Protein AF-A0AAN6U616-F1 (afdb_monomer)

Nearest PDB structures (foldseek):
  3l7z-assembly1_D  TM=4.130E-01  e=5.808E+00  Saccharolobus solfataricus

Sequence (157 aa):
MMPTTVTMTPTSTNSPAPPTPTTADVEGTAAAASAIIKVPTQGIIDFDCGRISMNRQVVTLGTVTWGFDVQCMMDYVGPGVDLAGMTAYAFGDCLRACAMFNKFARNNTCLGVFFNANLTTSLPMHNANCFLKSYLPQMSPERDLAAAASLGSSPQF

Solvent-accessible surface area (backbone atoms only — not comparable to full-atom values): 9688 Å² total; per-residue (Å²): 134,84,86,83,85,84,85,88,82,89,84,84,92,80,83,86,81,84,86,81,86,82,81,81,83,77,85,71,86,70,81,78,70,88,73,87,81,83,80,80,79,53,53,66,50,92,74,66,51,77,69,54,43,74,43,70,46,73,45,72,68,85,94,46,51,34,30,28,45,46,41,64,33,27,33,65,59,62,92,80,22,62,74,48,68,37,81,55,89,44,69,68,55,40,56,42,49,30,52,47,51,19,62,74,68,60,41,82,52,45,39,23,36,32,35,45,33,35,31,59,60,29,34,81,75,65,73,17,30,19,32,30,16,52,54,82,62,60,74,42,82,44,91,59,65,29,30,19,30,38,58,74,44,67,69,88,118

pLDDT: mean 85.31, std 19.01, range [38.34, 98.5]

Mean predicted aligned error: 11.91 Å

Structure (mmCIF, N/CA/C/O backbone):
data_AF-A0AAN6U616-F1
#
_entry.id   AF-A0AAN6U616-F1
#
loop_
_atom_site.group_PDB
_atom_site.id
_atom_site.type_symbol
_atom_site.label_atom_id
_atom_site.label_alt_id
_atom_site.label_comp_id
_atom_site.label_asym_id
_atom_site.label_entity_id
_atom_site.label_seq_id
_atom_site.pdbx_PDB_ins_code
_atom_site.Cartn_x
_atom_site.Cartn_y
_atom_site.Cartn_z
_atom_site.occupancy
_atom_site.B_iso_or_equiv
_atom_site.auth_seq_id
_atom_site.auth_comp_id
_atom_site.auth_asym_id
_atom_site.auth_atom_id
_atom_site.pdbx_PDB_model_num
ATOM 1 N N . MET A 1 1 ? -11.469 -67.803 67.632 1.00 45.00 1 MET A N 1
ATOM 2 C CA . MET A 1 1 ? -11.382 -66.350 67.368 1.00 45.00 1 MET A CA 1
ATOM 3 C C . MET A 1 1 ? -12.731 -65.893 66.834 1.00 45.00 1 MET A C 1
ATOM 5 O O . MET A 1 1 ? -13.333 -66.630 66.066 1.00 45.00 1 MET A O 1
ATOM 9 N N . MET A 1 2 ? -13.237 -64.781 67.365 1.00 50.06 2 MET A N 1
ATOM 10 C CA . MET A 1 2 ? -14.602 -64.260 67.192 1.00 50.06 2 MET A CA 1
ATOM 11 C C . MET A 1 2 ? -14.902 -63.802 65.749 1.00 50.06 2 MET A C 1
ATOM 13 O O . MET A 1 2 ? -13.971 -63.399 65.052 1.00 50.06 2 MET A O 1
ATOM 17 N N . PRO A 1 3 ? -16.176 -63.825 65.309 1.00 49.94 3 PRO A N 1
ATOM 18 C CA . PRO A 1 3 ? -16.584 -63.333 63.996 1.00 49.94 3 PRO A CA 1
ATOM 19 C C . PRO A 1 3 ? -16.658 -61.799 63.983 1.00 49.94 3 PRO A C 1
ATOM 21 O O . PRO A 1 3 ? -17.214 -61.191 64.897 1.00 49.94 3 PRO A O 1
ATOM 24 N N . THR A 1 4 ? -16.114 -61.167 62.942 1.00 58.31 4 THR A N 1
ATOM 25 C CA . THR A 1 4 ? -16.249 -59.721 62.714 1.00 58.31 4 THR A CA 1
ATOM 26 C C . THR A 1 4 ? -17.383 -59.467 61.726 1.00 58.31 4 THR A C 1
ATOM 28 O O . THR A 1 4 ? -17.319 -59.865 60.565 1.00 58.31 4 THR A O 1
ATOM 31 N N . THR A 1 5 ? -18.434 -58.817 62.212 1.00 48.22 5 THR A N 1
ATOM 32 C CA . THR A 1 5 ? -19.595 -58.354 61.446 1.00 48.22 5 THR A CA 1
ATOM 33 C C . THR A 1 5 ? -19.224 -57.100 60.651 1.00 48.22 5 THR A C 1
ATOM 35 O O . THR A 1 5 ? -18.674 -56.161 61.224 1.00 48.22 5 THR A O 1
ATOM 38 N N . VAL A 1 6 ? -19.542 -57.057 59.353 1.00 58.97 6 VAL A N 1
ATOM 39 C CA . VAL A 1 6 ? -19.401 -55.853 58.515 1.00 58.97 6 VAL A CA 1
ATOM 40 C C . VAL A 1 6 ? -20.792 -55.320 58.174 1.00 58.97 6 VAL A C 1
ATOM 42 O O . VAL A 1 6 ? -21.629 -56.033 57.625 1.00 58.97 6 VAL A O 1
ATOM 45 N N . THR A 1 7 ? -21.030 -54.065 58.542 1.00 47.28 7 THR A N 1
ATOM 46 C CA . THR A 1 7 ? -22.283 -53.317 58.380 1.00 47.28 7 THR A CA 1
ATOM 47 C C . THR A 1 7 ? -22.378 -52.712 56.973 1.00 47.28 7 THR A C 1
ATOM 49 O O . THR A 1 7 ? -21.413 -52.119 56.497 1.00 47.28 7 THR A O 1
ATOM 52 N N . MET A 1 8 ? -23.537 -52.835 56.313 1.00 43.03 8 MET A N 1
ATOM 53 C CA . MET A 1 8 ? -23.855 -52.163 55.041 1.00 43.03 8 MET A CA 1
ATOM 54 C C . MET A 1 8 ? -24.403 -50.743 55.262 1.00 43.03 8 MET A C 1
ATOM 56 O O . MET A 1 8 ? -25.187 -50.525 56.185 1.00 43.03 8 MET A O 1
ATOM 60 N N . THR A 1 9 ? -24.106 -49.823 54.339 1.00 42.84 9 THR A N 1
ATOM 61 C CA . THR A 1 9 ? -24.842 -48.557 54.146 1.00 42.84 9 THR A CA 1
ATOM 62 C C . THR A 1 9 ? -25.083 -48.313 52.644 1.00 42.84 9 THR A C 1
ATOM 64 O O . THR A 1 9 ? -24.189 -48.606 51.849 1.00 42.84 9 THR A O 1
ATOM 67 N N . PRO A 1 10 ? -26.271 -47.824 52.225 1.00 46.50 10 PRO A N 1
ATOM 68 C CA . PRO A 1 10 ? -26.695 -47.789 50.822 1.00 46.50 10 PRO A CA 1
ATOM 69 C C . PRO A 1 10 ? -26.462 -46.417 50.169 1.00 46.50 10 PRO A C 1
ATOM 71 O O . PRO A 1 10 ? -26.619 -45.397 50.837 1.00 46.50 10 PRO A O 1
ATOM 74 N N . THR A 1 11 ? -26.216 -46.373 48.852 1.00 38.34 11 THR A N 1
ATOM 75 C CA . THR A 1 11 ? -26.374 -45.129 48.073 1.00 38.34 11 THR A CA 1
ATOM 76 C C . THR A 1 11 ? -26.837 -45.399 46.637 1.00 38.34 11 THR A C 1
ATOM 78 O O . THR A 1 11 ? -26.459 -46.381 46.005 1.00 38.34 11 THR A O 1
ATOM 81 N N . SER A 1 12 ? -27.713 -44.506 46.186 1.00 41.41 12 SER A N 1
ATOM 82 C CA . SER A 1 12 ? -28.766 -44.630 45.181 1.00 41.41 12 SER A CA 1
ATOM 83 C C . SER A 1 12 ? -28.357 -44.768 43.709 1.00 41.41 12 SER A C 1
ATOM 85 O O . SER A 1 12 ? -27.362 -44.220 43.242 1.00 41.41 12 SER A O 1
ATOM 87 N N . THR A 1 13 ? -29.240 -45.434 42.965 1.00 39.94 13 THR A N 1
ATOM 88 C CA . THR A 1 13 ? -29.347 -45.492 41.501 1.00 39.94 13 THR A CA 1
ATOM 89 C C . THR A 1 13 ? -29.719 -44.141 40.884 1.00 39.94 13 THR A C 1
ATOM 91 O O . THR A 1 13 ? -30.771 -43.606 41.231 1.00 39.94 13 THR A O 1
ATOM 94 N N . ASN A 1 14 ? -28.959 -43.672 39.885 1.00 42.31 14 ASN A N 1
ATOM 95 C CA . ASN A 1 14 ? -29.409 -42.644 38.938 1.00 42.31 14 ASN A CA 1
ATOM 96 C C . ASN A 1 14 ? -29.387 -43.190 37.499 1.00 42.31 14 ASN A C 1
ATOM 98 O O . ASN A 1 14 ? -28.368 -43.671 37.009 1.00 42.31 14 ASN A O 1
ATOM 102 N N . SER A 1 15 ? -30.555 -43.119 36.862 1.00 46.34 15 SER A N 1
ATOM 103 C CA . SER A 1 15 ? -30.884 -43.571 35.506 1.00 46.34 15 SER A CA 1
ATOM 104 C C . SER A 1 15 ? -30.228 -42.700 34.416 1.00 46.34 15 SER A C 1
ATOM 106 O O . SER A 1 15 ? -30.177 -41.481 34.592 1.00 46.34 15 SER A O 1
ATOM 108 N N . PRO A 1 16 ? -29.801 -43.255 33.263 1.00 46.91 16 PRO A N 1
ATOM 109 C CA . PRO A 1 16 ? -29.391 -42.462 32.100 1.00 46.91 16 PRO A CA 1
ATOM 110 C C . PRO A 1 16 ? -30.599 -41.832 31.382 1.00 46.91 16 PRO A C 1
ATOM 112 O O . PRO A 1 16 ? -31.639 -42.475 31.233 1.00 46.91 16 PRO A O 1
ATOM 115 N N . ALA A 1 17 ? -30.453 -40.583 30.932 1.00 49.06 17 ALA A N 1
ATOM 116 C CA . ALA A 1 17 ? -31.439 -39.843 30.137 1.00 49.06 17 ALA A CA 1
ATOM 117 C C . ALA A 1 17 ? -31.444 -40.283 28.649 1.00 49.06 17 ALA A C 1
ATOM 119 O O . ALA A 1 17 ? -30.411 -40.739 28.153 1.00 49.06 17 ALA A O 1
ATOM 120 N N . PRO A 1 18 ? -32.574 -40.150 27.921 1.00 50.25 18 PRO A N 1
ATOM 121 C CA . PRO A 1 18 ? -32.694 -40.566 26.519 1.00 50.25 18 PRO A CA 1
ATOM 122 C C . PRO A 1 18 ? -32.050 -39.559 25.538 1.00 50.25 18 PRO A C 1
ATOM 124 O O . PRO A 1 18 ? -31.992 -38.367 25.844 1.00 50.25 18 PRO A O 1
ATOM 127 N N . PRO A 1 19 ? -31.586 -40.003 24.349 1.00 49.88 19 PRO A N 1
ATOM 128 C CA . PRO A 1 19 ? -30.931 -39.135 23.371 1.00 49.88 19 PRO A CA 1
ATOM 129 C C . PRO A 1 19 ? -31.919 -38.262 22.575 1.00 49.88 19 PRO A C 1
ATOM 131 O O . PRO A 1 19 ? -32.986 -38.707 22.154 1.00 49.88 19 PRO A O 1
ATOM 134 N N . THR A 1 20 ? -31.515 -37.013 22.346 1.00 49.38 20 THR A N 1
ATOM 135 C CA . THR A 1 20 ? -32.199 -35.971 21.562 1.00 49.38 20 THR A CA 1
ATOM 136 C C . THR A 1 20 ? -32.116 -36.256 20.049 1.00 49.38 20 THR A C 1
ATOM 138 O O . THR A 1 20 ? -31.044 -36.643 19.580 1.00 49.38 20 THR A O 1
ATOM 141 N N . PRO A 1 21 ? -33.184 -36.046 19.252 1.00 46.47 21 PRO A N 1
ATOM 142 C CA . PRO A 1 21 ? -33.149 -36.280 17.808 1.00 46.47 21 PRO A CA 1
ATOM 143 C C . PRO A 1 21 ? -32.364 -35.188 17.065 1.00 46.47 21 PRO A C 1
ATOM 145 O O . PRO A 1 21 ? -32.552 -33.996 17.300 1.00 46.47 21 PRO A O 1
ATOM 148 N N . THR A 1 22 ? -31.492 -35.609 16.148 1.00 42.78 22 THR A N 1
ATOM 149 C CA . THR A 1 22 ? -30.738 -34.750 15.225 1.00 42.78 22 THR A CA 1
ATOM 150 C C . THR A 1 22 ? -31.603 -34.446 14.003 1.00 42.78 22 THR A C 1
ATOM 152 O O . THR A 1 22 ? -31.959 -35.355 13.253 1.00 42.78 22 THR A O 1
ATOM 155 N N . THR A 1 23 ? -31.964 -33.182 13.795 1.00 49.38 23 THR A N 1
ATOM 156 C CA . THR A 1 23 ? -32.613 -32.728 12.559 1.00 49.38 23 THR A CA 1
ATOM 157 C C . THR A 1 23 ? -31.541 -32.583 11.483 1.00 49.38 23 THR A C 1
ATOM 159 O O . THR A 1 23 ? -30.567 -31.862 11.679 1.00 49.38 23 THR A O 1
ATOM 162 N N . ALA A 1 24 ? -31.687 -33.302 10.372 1.00 51.03 24 ALA A N 1
ATOM 163 C CA . ALA A 1 24 ? -30.825 -33.155 9.207 1.00 51.03 24 ALA A CA 1
ATOM 164 C C . ALA A 1 24 ? -31.136 -31.826 8.501 1.00 51.03 24 ALA A C 1
ATOM 166 O O . ALA A 1 24 ? -32.285 -31.588 8.122 1.00 51.03 24 ALA A O 1
ATOM 167 N N . ASP A 1 25 ? -30.122 -30.978 8.325 1.00 48.06 25 ASP A N 1
ATOM 168 C CA . ASP A 1 25 ? -30.227 -29.763 7.523 1.00 48.06 25 ASP A CA 1
ATOM 169 C C . ASP A 1 25 ? -30.351 -30.136 6.042 1.00 48.06 25 ASP A C 1
ATOM 171 O O . ASP A 1 25 ? -29.471 -30.753 5.441 1.00 48.06 25 ASP A O 1
ATOM 175 N N . VAL A 1 26 ? -31.491 -29.774 5.459 1.00 47.91 26 VAL A N 1
ATOM 176 C CA . VAL A 1 26 ? -31.736 -29.844 4.022 1.00 47.91 26 VAL A CA 1
ATOM 177 C C . VAL A 1 26 ? -30.965 -28.696 3.380 1.00 47.91 26 VAL A C 1
ATOM 179 O O . VAL A 1 26 ? -31.341 -27.532 3.518 1.00 47.91 26 VAL A O 1
ATOM 182 N N . GLU A 1 27 ? -29.885 -29.024 2.675 1.00 49.38 27 GLU A N 1
ATOM 183 C CA . GLU A 1 27 ? -29.114 -28.083 1.864 1.00 49.38 27 GLU A CA 1
ATOM 184 C C . GLU A 1 27 ? -29.954 -27.651 0.651 1.00 49.38 27 GLU A C 1
ATOM 186 O O . GLU A 1 27 ? -29.905 -28.220 -0.439 1.00 49.38 27 GLU A O 1
ATOM 191 N N . GLY A 1 28 ? -30.806 -26.652 0.870 1.00 48.78 28 GLY A N 1
ATOM 192 C CA . GLY A 1 28 ? -31.474 -25.928 -0.197 1.00 48.78 28 GLY A CA 1
ATOM 193 C C . GLY A 1 28 ? -30.458 -25.046 -0.910 1.00 48.78 28 GLY A C 1
ATOM 194 O O . GLY A 1 28 ? -29.946 -24.091 -0.329 1.00 48.78 28 GLY A O 1
ATOM 195 N N . THR A 1 29 ? -30.177 -25.341 -2.178 1.00 55.91 29 THR A N 1
ATOM 196 C CA . THR A 1 29 ? -29.400 -24.467 -3.062 1.00 55.91 29 THR A CA 1
ATOM 197 C C . THR A 1 29 ? -30.159 -23.153 -3.274 1.00 55.91 29 THR A C 1
ATOM 199 O O . THR A 1 29 ? -30.965 -23.016 -4.195 1.00 55.91 29 THR A O 1
ATOM 202 N N . ALA A 1 30 ? -29.932 -22.178 -2.396 1.00 59.34 30 ALA A N 1
ATOM 203 C CA . ALA A 1 30 ? -30.429 -20.824 -2.571 1.00 59.34 30 ALA A CA 1
ATOM 204 C C . ALA A 1 30 ? -29.596 -20.128 -3.656 1.00 59.34 30 ALA A C 1
ATOM 206 O O . ALA A 1 30 ? -28.385 -19.959 -3.520 1.00 59.34 30 ALA A O 1
ATOM 207 N N . ALA A 1 31 ? -30.248 -19.717 -4.744 1.00 59.06 31 ALA A N 1
ATOM 208 C CA . ALA A 1 31 ? -29.648 -18.825 -5.726 1.00 59.06 31 ALA A CA 1
ATOM 209 C C . ALA A 1 31 ? -29.230 -17.524 -5.019 1.00 59.06 31 ALA A C 1
ATOM 211 O O . ALA A 1 31 ? -30.075 -16.808 -4.477 1.00 59.06 31 ALA A O 1
ATOM 212 N N . ALA A 1 32 ? -27.926 -17.240 -4.984 1.00 64.81 32 ALA A N 1
ATOM 213 C CA . ALA A 1 32 ? -27.379 -16.081 -4.294 1.00 64.81 32 ALA A CA 1
ATOM 214 C C . ALA A 1 32 ? -27.842 -14.784 -4.977 1.00 64.81 32 ALA A C 1
ATOM 216 O O . ALA A 1 32 ? -27.295 -14.367 -5.998 1.00 64.81 32 ALA A O 1
ATOM 217 N N . ALA A 1 33 ? -28.847 -14.125 -4.400 1.00 69.62 33 ALA A N 1
ATOM 218 C CA . ALA A 1 33 ? -29.073 -12.711 -4.652 1.00 69.62 33 ALA A CA 1
ATOM 219 C C . ALA A 1 33 ? -27.800 -11.949 -4.250 1.00 69.62 33 ALA A C 1
ATOM 221 O O . ALA A 1 33 ? -27.231 -12.214 -3.189 1.00 69.62 33 ALA A O 1
ATOM 222 N N . SER A 1 34 ? -27.326 -11.030 -5.094 1.00 77.19 34 SER A N 1
ATOM 223 C CA . SER A 1 34 ? -26.148 -10.214 -4.794 1.00 77.19 34 SER A CA 1
ATOM 224 C C . SER A 1 34 ? -26.398 -9.405 -3.521 1.00 77.19 34 SER A C 1
ATOM 226 O O . SER A 1 34 ? -27.138 -8.422 -3.533 1.00 77.19 34 SER A O 1
ATOM 228 N N . ALA A 1 35 ? -25.820 -9.845 -2.405 1.00 84.75 35 ALA A N 1
ATOM 229 C CA . ALA A 1 35 ? -25.951 -9.152 -1.135 1.00 84.75 35 ALA A CA 1
ATOM 230 C C . ALA A 1 35 ? -25.209 -7.810 -1.196 1.00 84.75 35 ALA A C 1
ATOM 232 O O . ALA A 1 35 ? -24.091 -7.724 -1.708 1.00 84.75 35 ALA A O 1
ATOM 233 N N . ILE A 1 36 ? -25.824 -6.759 -0.652 1.00 88.69 36 ILE A N 1
ATOM 234 C CA . ILE A 1 36 ? -25.156 -5.468 -0.473 1.00 88.69 36 ILE A CA 1
ATOM 235 C C . ILE A 1 36 ? -24.055 -5.648 0.575 1.00 88.69 36 ILE A C 1
ATOM 237 O O . ILE A 1 36 ? -24.331 -6.040 1.709 1.00 88.69 36 ILE A O 1
ATOM 241 N N . ILE A 1 37 ? -22.815 -5.326 0.207 1.00 89.88 37 ILE A N 1
ATOM 242 C CA . ILE A 1 37 ? -21.672 -5.345 1.121 1.00 89.88 37 ILE A CA 1
ATOM 243 C C . ILE A 1 37 ? -21.475 -3.937 1.677 1.00 89.88 37 ILE A C 1
ATOM 245 O O . ILE A 1 37 ? -21.251 -2.987 0.926 1.00 89.88 37 ILE A O 1
ATOM 249 N N . LYS A 1 38 ? -21.525 -3.801 3.005 1.00 91.38 38 LYS A N 1
ATOM 250 C CA . LYS A 1 38 ? -21.112 -2.579 3.697 1.00 91.38 38 LYS A CA 1
ATOM 251 C C . LYS A 1 38 ? -19.677 -2.748 4.174 1.00 91.38 38 LYS A C 1
ATOM 253 O O . LYS A 1 38 ? -19.406 -3.568 5.046 1.00 91.38 38 LYS A O 1
ATOM 258 N N . VAL A 1 39 ? -18.770 -1.970 3.599 1.00 92.06 39 VAL A N 1
ATOM 259 C CA . VAL A 1 39 ? -17.366 -1.970 4.009 1.00 92.06 39 VAL A CA 1
ATOM 260 C C . VAL A 1 39 ? -17.182 -1.210 5.329 1.00 92.06 39 VAL A C 1
ATOM 262 O O . VAL A 1 39 ? -17.898 -0.232 5.577 1.00 92.06 39 VAL A O 1
ATOM 265 N N . PRO A 1 40 ? -16.261 -1.648 6.205 1.00 92.56 40 PRO A N 1
ATOM 266 C CA . PRO A 1 40 ? -16.005 -0.955 7.457 1.00 92.56 40 PRO A CA 1
ATOM 267 C C . PRO A 1 40 ? -15.368 0.417 7.201 1.00 92.56 40 PRO A C 1
ATOM 269 O O . PRO A 1 40 ? -14.603 0.614 6.260 1.00 92.56 40 PRO A O 1
ATOM 272 N N . THR A 1 41 ? -15.679 1.380 8.062 1.00 94.06 41 THR A N 1
ATOM 273 C CA . THR A 1 41 ? -15.064 2.723 8.066 1.00 94.06 41 THR A CA 1
ATOM 274 C C . THR A 1 41 ? -14.373 3.030 9.394 1.00 94.06 41 THR A C 1
ATOM 276 O O . THR A 1 41 ? -13.932 4.148 9.622 1.00 94.06 41 THR A O 1
ATOM 279 N N . GLN A 1 42 ? -14.332 2.053 10.296 1.00 96.00 42 GLN A N 1
ATOM 280 C CA . GLN A 1 42 ? -13.749 2.131 11.629 1.00 96.00 42 GLN A CA 1
ATOM 281 C C . GLN A 1 42 ? -13.382 0.717 12.088 1.00 96.00 42 GLN A C 1
ATOM 283 O O . GLN A 1 42 ? -13.835 -0.269 11.500 1.00 96.00 42 GLN A O 1
ATOM 288 N N . GLY A 1 43 ? -12.613 0.631 13.166 1.00 96.12 43 GLY A N 1
ATOM 289 C CA . GLY A 1 43 ? -12.054 -0.609 13.689 1.00 96.12 43 GLY A CA 1
ATOM 290 C C . GLY A 1 43 ? -10.640 -0.873 13.179 1.00 96.12 43 GLY A C 1
ATOM 291 O O . GLY A 1 43 ? -10.013 -0.017 12.554 1.00 9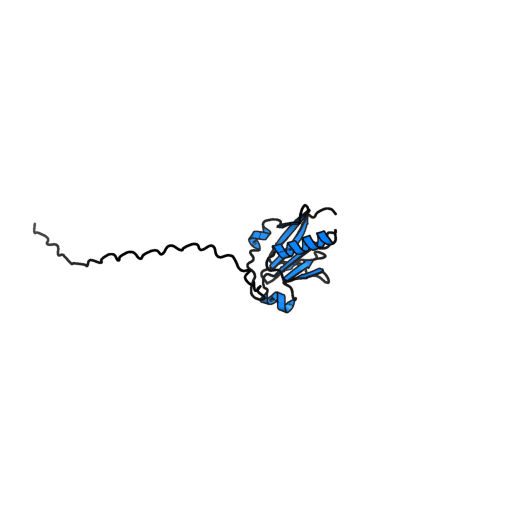6.12 43 GLY A O 1
ATOM 292 N N . ILE A 1 44 ? -10.145 -2.068 13.485 1.00 96.38 44 ILE A N 1
ATOM 293 C CA . ILE A 1 44 ? -8.826 -2.549 13.079 1.00 96.38 44 ILE A CA 1
ATOM 294 C C . ILE A 1 44 ? -9.053 -3.699 12.100 1.00 96.38 44 ILE A C 1
ATOM 296 O O . ILE A 1 44 ? -9.771 -4.648 12.413 1.00 96.38 44 ILE A O 1
ATOM 300 N N . ILE A 1 45 ? -8.481 -3.586 10.905 1.00 95.38 45 ILE A N 1
ATOM 301 C CA . ILE A 1 45 ? -8.467 -4.650 9.904 1.00 95.38 45 ILE A CA 1
ATOM 302 C C . ILE A 1 45 ? -7.629 -5.807 10.447 1.00 95.38 45 ILE A C 1
ATOM 304 O O . ILE A 1 45 ? -6.530 -5.588 10.956 1.00 95.38 45 ILE A O 1
ATOM 308 N N . ASP A 1 46 ? -8.136 -7.034 10.315 1.00 91.19 46 ASP A N 1
ATOM 309 C CA . ASP A 1 46 ? -7.366 -8.221 10.674 1.00 91.19 46 ASP A CA 1
ATOM 310 C C . ASP A 1 46 ? -6.107 -8.319 9.804 1.00 91.19 46 ASP A C 1
ATOM 312 O O . ASP A 1 46 ? -6.163 -8.327 8.570 1.00 91.19 46 ASP A O 1
ATOM 316 N N . PHE A 1 47 ? -4.954 -8.314 10.463 1.00 87.56 47 PHE A N 1
ATOM 317 C CA . PHE A 1 47 ? -3.667 -8.116 9.822 1.00 87.56 47 PHE A CA 1
ATOM 318 C C . PHE A 1 47 ? -2.548 -8.721 10.675 1.00 87.56 47 PHE A C 1
ATOM 320 O O . PHE A 1 47 ? -2.191 -8.205 11.732 1.00 87.56 47 PHE A O 1
ATOM 327 N N . ASP A 1 48 ? -1.954 -9.810 10.190 1.00 92.94 48 ASP A N 1
ATOM 328 C CA . ASP A 1 48 ? -0.800 -10.455 10.819 1.00 92.94 48 ASP A CA 1
ATOM 329 C C . ASP A 1 48 ? 0.485 -10.058 10.090 1.00 92.94 48 ASP A C 1
ATOM 331 O O . ASP A 1 48 ? 0.910 -10.704 9.123 1.00 92.94 48 ASP A O 1
ATOM 335 N N . CYS A 1 49 ? 1.105 -8.975 10.563 1.00 92.94 49 CYS A N 1
ATOM 336 C CA . CYS A 1 49 ? 2.346 -8.490 9.976 1.00 92.94 49 CYS A CA 1
ATOM 337 C C . CYS A 1 49 ? 3.511 -9.482 10.132 1.00 92.94 49 CYS A C 1
ATOM 339 O O . CYS A 1 49 ? 4.342 -9.646 9.232 1.00 92.94 49 CYS A O 1
ATOM 341 N N . GLY A 1 50 ? 3.569 -10.165 11.279 1.00 92.19 50 GLY A N 1
ATOM 342 C CA . GLY A 1 50 ? 4.648 -11.091 11.605 1.00 92.19 50 GLY A CA 1
ATOM 343 C C . GLY A 1 50 ? 4.747 -12.206 10.572 1.00 92.19 50 GLY A C 1
ATOM 344 O O . GLY A 1 50 ? 5.837 -12.515 10.105 1.00 92.19 50 GLY A O 1
ATOM 345 N N . ARG A 1 51 ? 3.606 -12.743 10.130 1.00 93.12 51 ARG A N 1
ATOM 346 C CA . ARG A 1 51 ? 3.567 -13.782 9.094 1.00 93.12 51 ARG A CA 1
ATOM 347 C C . ARG A 1 51 ? 3.926 -13.268 7.698 1.00 93.12 51 ARG A C 1
ATOM 349 O O . ARG A 1 51 ? 4.651 -13.945 6.973 1.00 93.12 51 ARG A O 1
ATOM 356 N N . ILE A 1 52 ? 3.428 -12.098 7.292 1.00 91.06 52 ILE A N 1
ATOM 357 C CA . ILE A 1 52 ? 3.665 -11.580 5.929 1.00 91.06 52 ILE A CA 1
ATOM 358 C C . ILE A 1 52 ? 5.086 -11.043 5.729 1.00 91.06 52 ILE A C 1
ATOM 360 O O . ILE A 1 52 ? 5.575 -11.034 4.605 1.00 91.06 52 ILE A O 1
ATOM 364 N N . SER A 1 53 ? 5.765 -10.619 6.795 1.00 93.00 53 SER A N 1
ATOM 365 C CA . SER A 1 53 ? 7.146 -10.127 6.714 1.00 93.00 53 SER A CA 1
ATOM 366 C C . SER A 1 53 ? 8.186 -11.236 6.564 1.00 9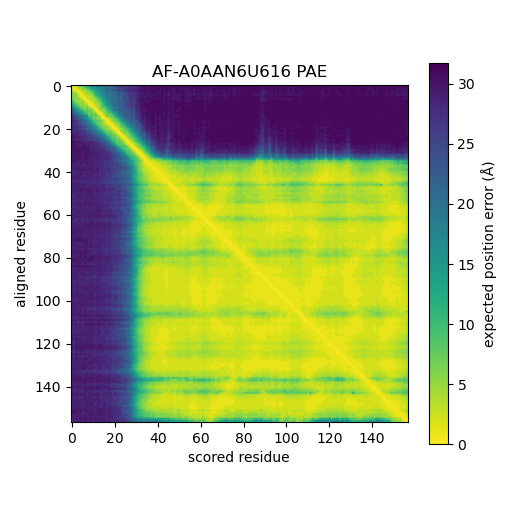3.00 53 SER A C 1
ATOM 368 O O . SER A 1 53 ? 9.310 -10.962 6.157 1.00 93.00 53 SER A O 1
ATOM 370 N N . MET A 1 54 ? 7.813 -12.499 6.808 1.00 92.00 54 MET A N 1
ATOM 371 C CA . MET A 1 54 ? 8.723 -13.644 6.657 1.00 92.00 54 MET A CA 1
ATOM 372 C C . MET A 1 54 ? 9.154 -13.886 5.210 1.00 92.00 54 MET A C 1
ATOM 374 O O . MET A 1 54 ? 10.205 -14.477 4.979 1.00 92.00 54 MET A O 1
ATOM 378 N N . ASN A 1 55 ? 8.341 -13.467 4.237 1.00 93.19 55 ASN A N 1
ATOM 379 C CA . ASN A 1 55 ? 8.595 -13.694 2.821 1.00 93.19 55 ASN A CA 1
ATOM 380 C C . ASN A 1 55 ? 8.306 -12.433 2.010 1.00 93.19 55 ASN A C 1
ATOM 382 O O . ASN A 1 55 ? 7.364 -11.692 2.298 1.00 93.19 55 ASN A O 1
ATOM 386 N N . ARG A 1 56 ? 9.065 -12.249 0.925 1.00 95.94 56 ARG A N 1
ATOM 387 C CA . ARG A 1 56 ? 8.776 -11.225 -0.082 1.00 95.94 56 ARG A CA 1
ATOM 388 C C . ARG A 1 56 ? 7.359 -11.410 -0.620 1.00 95.94 56 ARG A C 1
ATOM 390 O O . ARG A 1 56 ? 6.997 -12.489 -1.090 1.00 95.94 56 ARG A O 1
ATOM 397 N N . GLN A 1 57 ? 6.575 -10.341 -0.583 1.00 97.38 57 GLN A N 1
ATOM 398 C CA . GLN A 1 57 ? 5.214 -10.332 -1.096 1.00 97.38 57 GLN A CA 1
ATOM 399 C C . GLN A 1 57 ? 5.240 -10.136 -2.604 1.00 97.38 57 GLN A C 1
ATOM 401 O O . GLN A 1 57 ? 5.865 -9.206 -3.111 1.00 97.38 57 GLN A O 1
ATOM 406 N N . VAL A 1 58 ? 4.567 -11.022 -3.329 1.00 97.69 58 VAL A N 1
ATOM 407 C CA . VAL A 1 58 ? 4.596 -11.038 -4.789 1.00 97.69 58 VAL A CA 1
ATOM 408 C C . VAL A 1 58 ? 3.232 -10.638 -5.329 1.00 97.69 58 VAL A C 1
ATOM 410 O O . VAL A 1 58 ? 2.216 -11.242 -4.992 1.00 97.69 58 VAL A O 1
ATOM 413 N N . VAL A 1 59 ? 3.216 -9.629 -6.197 1.00 97.94 59 VAL A N 1
ATOM 414 C CA . VAL A 1 59 ? 2.024 -9.206 -6.932 1.00 97.94 59 VAL A CA 1
ATOM 415 C C . VAL A 1 59 ? 2.229 -9.494 -8.410 1.00 97.94 59 VAL A C 1
ATOM 417 O O . VAL A 1 59 ? 3.143 -8.955 -9.031 1.00 97.94 59 VAL A O 1
ATOM 420 N N . THR A 1 60 ? 1.332 -10.281 -8.996 1.00 97.50 60 THR A N 1
ATOM 421 C CA . THR A 1 60 ? 1.323 -10.575 -10.433 1.00 97.50 60 THR A CA 1
ATOM 422 C C . THR A 1 60 ? 0.096 -9.951 -11.095 1.00 97.50 60 THR A C 1
ATOM 424 O O . THR A 1 60 ? -1.038 -10.163 -10.663 1.00 97.50 60 THR A O 1
ATOM 427 N N . LEU A 1 61 ? 0.314 -9.178 -12.163 1.00 96.50 61 LEU A N 1
ATOM 428 C CA . LEU A 1 61 ? -0.738 -8.535 -12.957 1.00 96.50 61 LEU A CA 1
ATOM 429 C C . LEU A 1 61 ? -0.639 -8.978 -14.422 1.00 96.50 61 LEU A C 1
ATOM 431 O O . LEU A 1 61 ? -0.043 -8.290 -15.254 1.00 96.50 61 LEU A O 1
ATOM 435 N N . GLY A 1 62 ? -1.277 -10.092 -14.775 1.00 93.69 62 GLY A N 1
ATOM 436 C CA . GLY A 1 62 ? -1.099 -10.719 -16.088 1.00 93.69 62 GLY A CA 1
ATOM 437 C C . GLY A 1 62 ? 0.229 -11.474 -16.130 1.00 93.69 62 GLY A C 1
ATOM 438 O O . GLY A 1 62 ? 0.446 -12.344 -15.299 1.00 93.69 62 GLY A O 1
ATOM 439 N N . THR A 1 63 ? 1.120 -11.132 -17.063 1.00 93.94 63 THR A N 1
ATOM 440 C CA . THR A 1 63 ? 2.438 -11.783 -17.229 1.00 93.94 63 THR A CA 1
ATOM 441 C C . THR A 1 63 ? 3.586 -11.079 -16.502 1.00 93.94 63 THR A C 1
ATOM 443 O O . THR A 1 63 ? 4.728 -11.521 -16.581 1.00 93.94 63 THR A O 1
ATOM 446 N N . VAL A 1 64 ? 3.303 -9.969 -15.820 1.00 95.50 64 VAL A N 1
ATOM 447 C CA . VAL A 1 64 ? 4.299 -9.136 -15.135 1.00 95.50 64 VAL A CA 1
ATOM 448 C C . VAL A 1 64 ? 4.147 -9.240 -13.623 1.00 95.50 64 VAL A C 1
ATOM 450 O O . VAL A 1 64 ? 3.025 -9.305 -13.113 1.00 95.50 64 VAL A O 1
ATOM 453 N N . THR A 1 65 ? 5.280 -9.232 -12.921 1.00 96.94 65 THR A N 1
ATOM 454 C CA . THR A 1 65 ? 5.359 -9.511 -11.485 1.00 96.94 65 THR A CA 1
ATOM 455 C C . THR A 1 65 ? 6.246 -8.495 -10.770 1.00 96.94 65 THR A C 1
ATOM 457 O O . THR A 1 65 ? 7.323 -8.157 -11.255 1.00 96.94 65 THR A O 1
ATOM 460 N N . TRP A 1 66 ? 5.804 -8.055 -9.594 1.00 97.88 66 TRP A N 1
ATOM 461 C CA . TRP A 1 66 ? 6.533 -7.187 -8.672 1.00 97.88 66 TRP A CA 1
ATOM 462 C C . TRP A 1 66 ? 6.712 -7.907 -7.340 1.00 97.88 66 TRP A C 1
ATOM 464 O O . TRP A 1 66 ? 5.829 -8.646 -6.903 1.00 97.88 66 TRP A O 1
ATOM 474 N N . GLY A 1 67 ? 7.854 -7.683 -6.704 1.00 98.06 67 GLY A N 1
ATOM 475 C CA . GLY A 1 67 ? 8.190 -8.220 -5.396 1.00 98.06 67 GLY A CA 1
ATOM 476 C C . GLY A 1 67 ? 8.409 -7.093 -4.399 1.00 98.06 67 GLY A C 1
ATOM 477 O O . GLY A 1 67 ? 9.103 -6.126 -4.712 1.00 98.06 67 GLY A O 1
ATOM 478 N N . PHE A 1 68 ? 7.839 -7.234 -3.208 1.00 98.31 68 PHE A N 1
ATOM 479 C CA . PHE A 1 68 ? 7.879 -6.239 -2.147 1.00 98.31 68 PHE A CA 1
ATOM 480 C C . PHE A 1 68 ? 8.411 -6.836 -0.845 1.00 98.31 68 PHE A C 1
ATOM 482 O O . PHE A 1 68 ? 7.907 -7.856 -0.371 1.00 98.31 68 PHE A O 1
ATOM 489 N N . ASP A 1 69 ? 9.413 -6.189 -0.263 1.00 97.50 69 ASP A N 1
ATOM 490 C CA . ASP A 1 69 ? 9.962 -6.543 1.045 1.00 97.50 69 ASP A CA 1
ATOM 491 C C . ASP A 1 69 ? 9.216 -5.767 2.124 1.00 97.50 69 ASP A C 1
ATOM 493 O O . ASP A 1 69 ? 9.095 -4.547 2.031 1.00 97.50 69 ASP A O 1
ATOM 497 N N . VAL A 1 70 ? 8.687 -6.473 3.120 1.00 97.62 70 VAL A N 1
ATOM 498 C CA . VAL A 1 70 ? 7.771 -5.909 4.119 1.00 97.62 70 VAL A CA 1
ATOM 499 C C . VAL A 1 70 ? 8.506 -5.649 5.424 1.00 97.62 70 VAL A C 1
ATOM 501 O O . VAL A 1 70 ? 9.241 -6.507 5.908 1.00 97.62 70 VAL A O 1
ATOM 504 N N . GLN A 1 71 ? 8.250 -4.490 6.023 1.00 96.50 71 GLN A N 1
ATOM 505 C CA . GLN A 1 71 ? 8.685 -4.141 7.369 1.00 96.50 71 GLN A CA 1
ATOM 506 C C . GLN A 1 71 ? 7.485 -3.775 8.239 1.00 96.50 71 GLN A C 1
ATOM 508 O O . GLN A 1 71 ? 6.668 -2.923 7.889 1.00 96.50 71 GLN A O 1
ATOM 513 N N . CYS A 1 72 ? 7.384 -4.446 9.380 1.00 96.69 72 CYS A N 1
ATOM 514 C CA . CYS A 1 72 ? 6.267 -4.305 10.304 1.00 96.69 72 CYS A CA 1
ATOM 515 C C . CYS A 1 72 ? 6.436 -3.127 11.242 1.00 96.69 72 CYS A C 1
ATOM 517 O O . CYS A 1 72 ? 7.536 -2.899 11.734 1.00 96.69 72 CYS A O 1
ATOM 519 N N . MET A 1 73 ? 5.325 -2.458 11.557 1.00 95.19 73 MET A N 1
ATOM 520 C CA . MET A 1 73 ? 5.285 -1.321 12.481 1.00 95.19 73 MET A CA 1
ATOM 521 C C . MET A 1 73 ? 6.233 -0.190 12.053 1.00 95.19 73 MET A C 1
ATOM 523 O O . MET A 1 73 ? 6.813 0.488 12.897 1.00 95.19 73 MET A O 1
ATOM 527 N N . MET A 1 74 ? 6.407 -0.006 10.741 1.0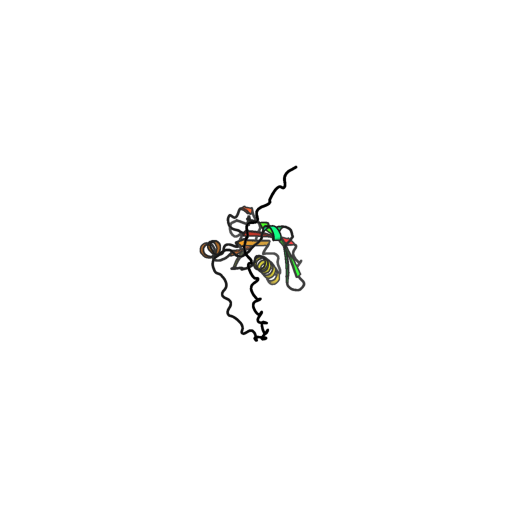0 96.25 74 MET A N 1
ATOM 528 C CA . MET A 1 74 ? 7.241 1.041 10.150 1.00 96.25 74 MET A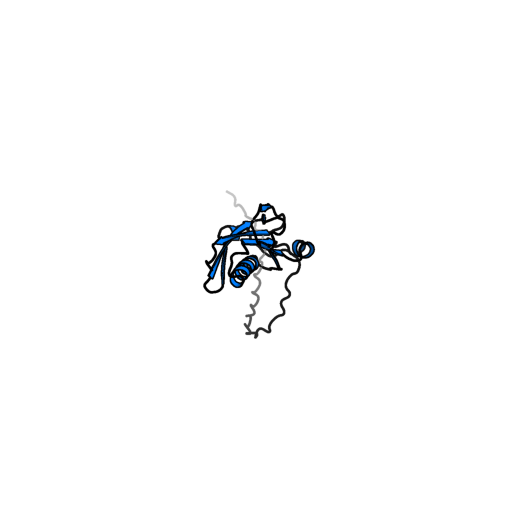 CA 1
ATOM 529 C C . MET A 1 74 ? 6.451 1.821 9.095 1.00 96.25 74 MET A C 1
ATOM 531 O O . MET A 1 74 ? 5.588 1.254 8.423 1.00 96.25 74 MET A O 1
ATOM 535 N N . ASP A 1 75 ? 6.816 3.087 8.903 1.00 96.06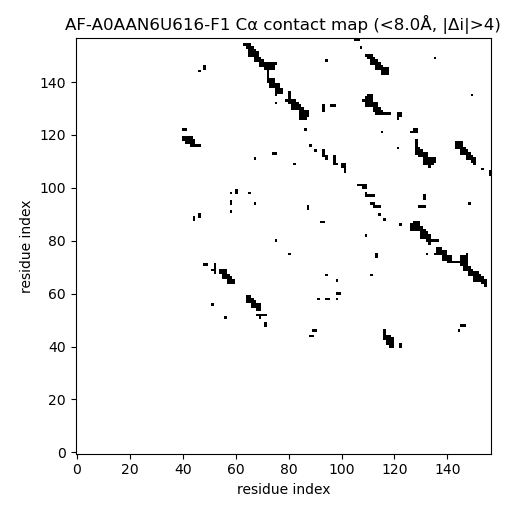 75 ASP A N 1
ATOM 5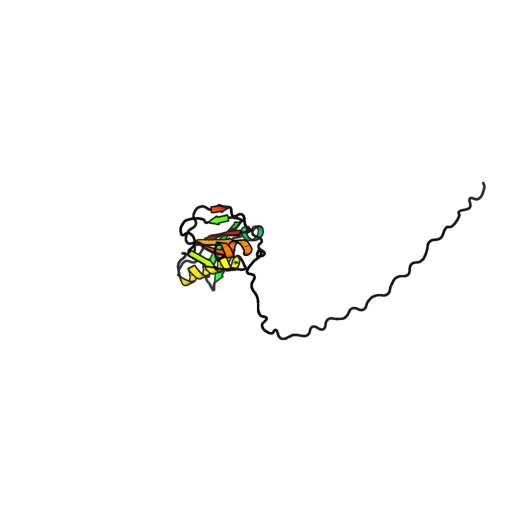36 C CA . ASP A 1 75 ? 6.409 3.937 7.780 1.00 96.06 75 ASP A CA 1
ATOM 537 C C . ASP A 1 75 ? 7.630 4.637 7.165 1.00 96.06 75 ASP A C 1
ATOM 539 O O . ASP A 1 75 ? 8.606 4.951 7.846 1.00 96.06 75 ASP A O 1
ATOM 543 N N . TYR A 1 76 ? 7.558 4.915 5.869 1.00 95.25 76 TYR A N 1
ATOM 544 C CA . TYR A 1 76 ? 8.459 5.818 5.168 1.00 95.25 76 TYR A CA 1
ATOM 545 C C . TYR A 1 76 ? 7.916 7.244 5.246 1.00 95.25 76 TYR A C 1
ATOM 547 O O . TYR A 1 76 ? 6.922 7.570 4.589 1.00 95.25 76 TYR A O 1
ATOM 555 N N . VAL A 1 77 ? 8.599 8.101 6.004 1.00 92.56 77 VAL A N 1
ATOM 556 C CA . VAL A 1 77 ? 8.153 9.473 6.278 1.00 92.56 77 VAL A CA 1
ATOM 557 C C . VAL A 1 77 ? 9.073 10.503 5.627 1.00 92.56 77 VAL A C 1
ATOM 559 O O . VAL A 1 77 ? 10.297 10.373 5.632 1.00 92.56 77 VAL A O 1
ATOM 562 N N . GLY A 1 78 ? 8.487 11.553 5.057 1.00 90.75 78 GLY A N 1
ATOM 563 C CA . GLY A 1 78 ? 9.232 12.629 4.411 1.00 90.75 78 GLY A CA 1
ATOM 564 C C . GLY A 1 78 ? 8.333 13.556 3.591 1.00 90.75 78 GLY A C 1
ATOM 565 O O . GLY A 1 78 ? 7.210 13.186 3.242 1.00 90.75 78 GLY A O 1
ATOM 566 N N . PRO A 1 79 ? 8.794 14.776 3.271 1.00 89.62 79 PRO A N 1
ATOM 567 C CA . PRO A 1 79 ? 8.008 15.722 2.487 1.00 89.62 79 PRO A CA 1
ATOM 568 C C . PRO A 1 79 ? 7.773 15.198 1.061 1.00 89.62 79 PRO A C 1
ATOM 570 O O . PRO A 1 79 ? 8.718 14.958 0.313 1.00 89.62 79 PRO A O 1
ATOM 573 N N . GLY A 1 80 ? 6.510 15.027 0.666 1.00 89.06 80 GLY A N 1
ATOM 574 C CA . GLY A 1 80 ? 6.149 14.549 -0.678 1.00 89.06 80 GLY A CA 1
ATOM 575 C C . GLY A 1 80 ? 6.461 13.070 -0.936 1.00 89.06 80 GLY A C 1
ATOM 576 O O . GLY A 1 80 ? 6.582 12.667 -2.092 1.00 89.06 80 GLY A O 1
ATOM 577 N N . VAL A 1 81 ? 6.627 12.270 0.124 1.00 95.38 81 VAL A N 1
ATOM 578 C CA . VAL A 1 81 ? 6.881 10.826 0.007 1.00 95.38 81 VAL A CA 1
ATOM 579 C C . VAL A 1 81 ? 5.672 10.071 -0.553 1.00 95.38 81 VAL A C 1
ATOM 581 O O . VAL A 1 81 ? 5.837 9.114 -1.308 1.00 95.38 81 VAL A O 1
ATOM 584 N N . ASP A 1 82 ? 4.459 10.528 -0.238 1.00 95.81 82 ASP A N 1
ATOM 585 C CA . ASP A 1 82 ? 3.213 9.907 -0.676 1.00 95.81 82 ASP A CA 1
ATOM 586 C C . ASP A 1 82 ? 2.799 10.412 -2.067 1.00 95.81 82 ASP A C 1
ATOM 588 O O . ASP A 1 82 ? 2.567 11.602 -2.275 1.00 95.81 82 ASP A O 1
ATOM 592 N N . LEU A 1 83 ? 2.676 9.491 -3.025 1.00 95.12 83 LEU A N 1
ATOM 593 C CA . LEU A 1 83 ? 2.113 9.731 -4.359 1.00 95.12 83 LEU A CA 1
ATOM 594 C C . LEU A 1 83 ? 0.593 9.858 -4.317 1.00 95.12 83 LEU A C 1
ATOM 596 O O . LEU A 1 83 ? 0.004 10.685 -5.009 1.00 95.12 83 LEU A O 1
ATOM 600 N N . ALA A 1 84 ? -0.038 8.955 -3.570 1.00 95.81 84 ALA A N 1
ATOM 601 C CA . ALA A 1 84 ? -1.480 8.805 -3.498 1.00 95.81 84 ALA A CA 1
ATOM 602 C C . ALA A 1 84 ? -1.862 8.064 -2.216 1.00 95.81 84 ALA A C 1
ATOM 604 O O . ALA A 1 84 ? -1.136 7.170 -1.776 1.00 95.81 84 ALA A O 1
ATOM 605 N N . GLY A 1 85 ? -3.026 8.407 -1.667 1.00 97.31 85 GLY A N 1
ATOM 606 C CA . GLY A 1 85 ? -3.665 7.698 -0.563 1.00 97.31 85 GLY A CA 1
ATOM 607 C C . GLY A 1 85 ? -4.976 7.058 -1.014 1.00 97.31 85 GLY A C 1
ATOM 608 O O . GLY A 1 85 ? -5.716 7.644 -1.804 1.00 97.31 85 GLY A O 1
ATOM 609 N N . MET A 1 86 ? -5.271 5.863 -0.512 1.00 98.00 86 MET A N 1
ATOM 610 C CA . MET A 1 86 ? -6.551 5.185 -0.711 1.00 98.00 86 MET A CA 1
ATOM 611 C C . MET A 1 86 ? -6.976 4.403 0.533 1.00 98.00 86 MET A C 1
ATOM 613 O O . MET A 1 86 ? -6.168 4.106 1.418 1.00 98.00 86 MET A O 1
ATOM 617 N N . THR A 1 87 ? -8.255 4.037 0.590 1.00 97.94 87 THR A N 1
ATOM 618 C CA . THR A 1 87 ? -8.750 3.067 1.569 1.00 97.94 87 THR A CA 1
ATOM 619 C C . THR A 1 87 ? -8.569 1.654 1.021 1.00 97.94 87 THR A C 1
ATOM 621 O O . THR A 1 87 ? -9.105 1.319 -0.033 1.00 97.94 87 THR A O 1
ATOM 624 N N . ALA A 1 88 ? -7.823 0.827 1.743 1.00 97.19 88 ALA A N 1
ATOM 625 C CA . ALA A 1 88 ? -7.610 -0.583 1.466 1.00 97.19 88 ALA A CA 1
ATOM 626 C C . ALA A 1 88 ? -8.054 -1.424 2.666 1.00 97.19 88 ALA A C 1
ATOM 628 O O . ALA A 1 88 ? -7.778 -1.079 3.815 1.00 97.19 88 ALA A O 1
ATOM 629 N N . TYR A 1 89 ? -8.700 -2.555 2.391 1.00 96.31 89 TYR A N 1
ATOM 630 C CA . TYR A 1 89 ? -9.174 -3.494 3.416 1.00 96.31 89 TYR A CA 1
ATOM 631 C C . TYR A 1 89 ? -8.270 -4.716 3.580 1.00 96.31 89 TYR A C 1
ATOM 633 O O . TYR A 1 89 ? -8.505 -5.547 4.451 1.00 96.31 89 TYR A O 1
ATOM 641 N N . ALA A 1 90 ? -7.221 -4.809 2.765 1.00 95.69 90 ALA A N 1
ATOM 642 C CA . ALA A 1 90 ? -6.170 -5.798 2.881 1.00 95.69 90 ALA A CA 1
ATOM 643 C C . ALA A 1 90 ? -4.832 -5.182 2.463 1.00 95.69 90 ALA A C 1
ATOM 645 O O . ALA A 1 90 ? -4.750 -4.409 1.506 1.00 95.69 90 ALA A O 1
ATOM 646 N N . PHE A 1 91 ? -3.755 -5.588 3.132 1.00 97.06 91 PHE A N 1
ATOM 647 C CA . PHE A 1 91 ? -2.401 -5.156 2.782 1.00 97.06 91 PHE A CA 1
ATOM 648 C C . PHE A 1 91 ? -2.020 -5.505 1.336 1.00 97.06 91 PHE A C 1
ATOM 650 O O . PHE A 1 91 ? -1.398 -4.708 0.634 1.00 97.06 91 PHE A O 1
ATOM 657 N N . GLY A 1 92 ? -2.457 -6.675 0.860 1.00 97.06 92 GLY A N 1
ATOM 658 C CA . GLY A 1 92 ? -2.244 -7.105 -0.520 1.00 97.06 92 GLY A CA 1
ATOM 659 C C . GLY A 1 92 ? -2.855 -6.154 -1.552 1.00 97.06 92 GLY A C 1
ATOM 660 O O . GLY A 1 92 ? -2.248 -5.942 -2.599 1.00 97.06 92 GLY A O 1
ATOM 661 N N . ASP A 1 93 ? -3.993 -5.521 -1.249 1.00 97.62 93 ASP A N 1
ATOM 662 C CA . ASP A 1 93 ? -4.609 -4.527 -2.140 1.00 97.62 93 ASP A CA 1
ATOM 663 C C . ASP A 1 93 ? -3.767 -3.253 -2.217 1.00 97.62 93 ASP A C 1
ATOM 665 O O . 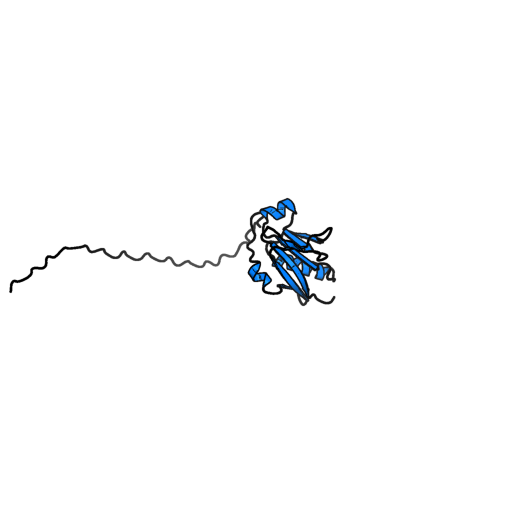ASP A 1 93 ? -3.641 -2.651 -3.285 1.00 97.62 93 ASP A O 1
ATOM 669 N N . CYS A 1 94 ? -3.118 -2.886 -1.110 1.00 98.12 94 CYS A N 1
ATOM 670 C CA . CYS A 1 94 ? -2.188 -1.767 -1.072 1.00 98.12 94 CYS A CA 1
ATOM 671 C C . CYS A 1 94 ? -0.974 -2.014 -1.984 1.00 98.12 94 CYS A C 1
ATOM 673 O O . CYS A 1 94 ? -0.669 -1.202 -2.862 1.00 98.12 94 CYS A O 1
ATOM 675 N N . LEU A 1 95 ? -0.349 -3.194 -1.877 1.00 98.50 95 LEU A N 1
ATOM 676 C CA . LEU A 1 95 ? 0.729 -3.616 -2.783 1.00 98.50 95 LEU A CA 1
ATOM 677 C C . LEU A 1 95 ? 0.260 -3.684 -4.241 1.00 98.50 95 LEU A C 1
ATOM 679 O O . LEU A 1 95 ? 0.964 -3.255 -5.160 1.00 98.50 95 LEU A O 1
ATOM 683 N N . ARG A 1 96 ? -0.950 -4.211 -4.463 1.00 98.38 96 ARG A N 1
ATOM 684 C CA . ARG A 1 96 ? -1.542 -4.333 -5.795 1.00 98.38 96 ARG A CA 1
ATOM 685 C C . ARG A 1 96 ? -1.731 -2.975 -6.452 1.00 98.38 96 ARG A C 1
ATOM 687 O O . ARG A 1 96 ? -1.441 -2.856 -7.640 1.00 98.38 96 ARG A O 1
ATOM 694 N N . ALA A 1 97 ? -2.148 -1.957 -5.705 1.00 98.44 97 ALA A N 1
ATOM 695 C CA . ALA A 1 97 ? -2.262 -0.601 -6.228 1.00 98.44 97 ALA A CA 1
ATOM 696 C C . ALA A 1 97 ? -0.909 -0.021 -6.651 1.00 98.44 97 ALA A C 1
ATOM 698 O O . ALA A 1 97 ? -0.827 0.561 -7.730 1.00 98.44 97 ALA A O 1
ATOM 699 N N . CYS A 1 98 ? 0.163 -0.256 -5.887 1.00 98.31 98 CYS A N 1
ATOM 700 C CA . CYS A 1 98 ? 1.515 0.148 -6.287 1.00 98.31 98 CYS A CA 1
ATOM 701 C C . CYS A 1 98 ? 1.946 -0.518 -7.604 1.00 98.31 98 CYS A C 1
ATOM 703 O O . CYS A 1 98 ? 2.394 0.145 -8.542 1.00 98.31 98 CYS A O 1
ATOM 705 N N . ALA A 1 99 ? 1.739 -1.833 -7.716 1.00 98.19 99 ALA A N 1
ATOM 706 C CA . ALA A 1 99 ? 2.029 -2.578 -8.939 1.00 98.19 99 ALA A CA 1
ATOM 707 C C . ALA A 1 99 ? 1.171 -2.103 -10.128 1.00 98.19 99 ALA A C 1
ATOM 709 O O . ALA A 1 99 ? 1.677 -1.968 -11.242 1.00 98.19 99 ALA A O 1
ATOM 710 N N . MET A 1 100 ? -0.117 -1.816 -9.905 1.00 97.69 100 MET A N 1
ATOM 711 C CA . MET A 1 100 ? -1.016 -1.276 -10.930 1.00 97.69 100 MET A CA 1
ATOM 712 C C . MET A 1 100 ? -0.562 0.105 -11.394 1.00 97.69 100 MET A C 1
ATOM 714 O O . MET A 1 100 ? -0.491 0.332 -12.601 1.00 97.69 100 MET A O 1
ATOM 718 N N . PHE A 1 101 ? -0.200 0.992 -10.464 1.00 97.31 101 PHE A N 1
ATOM 719 C CA . PHE A 1 101 ? 0.337 2.314 -10.773 1.00 97.31 101 PHE A CA 1
ATOM 720 C C . PHE A 1 101 ? 1.543 2.196 -11.708 1.00 97.31 101 PHE A C 1
ATOM 722 O O . PHE A 1 101 ? 1.541 2.766 -12.798 1.00 97.31 101 PHE A O 1
ATOM 729 N N . ASN A 1 102 ? 2.517 1.358 -11.341 1.00 97.06 102 ASN A N 1
ATOM 730 C CA . ASN A 1 102 ? 3.716 1.140 -12.149 1.00 97.06 102 ASN A CA 1
ATOM 731 C C . ASN A 1 102 ? 3.403 0.526 -13.517 1.00 97.06 102 ASN A C 1
ATOM 733 O O . ASN A 1 102 ? 3.956 0.936 -14.538 1.00 97.06 102 ASN A O 1
ATOM 737 N N . LYS A 1 103 ? 2.475 -0.438 -13.562 1.00 96.38 103 LYS A N 1
ATOM 738 C CA . LYS A 1 103 ? 2.048 -1.084 -14.807 1.00 96.38 103 LYS A CA 1
ATOM 739 C C . LYS A 1 103 ? 1.452 -0.087 -15.798 1.00 96.38 103 LYS A C 1
ATOM 741 O O . LYS A 1 103 ? 1.780 -0.151 -16.981 1.00 96.38 103 LYS A O 1
ATOM 746 N N . PHE A 1 104 ? 0.562 0.791 -15.337 1.00 94.44 104 PHE A N 1
ATOM 747 C CA . PHE A 1 104 ? -0.101 1.769 -16.201 1.00 94.44 104 PHE A CA 1
ATOM 748 C C . PHE A 1 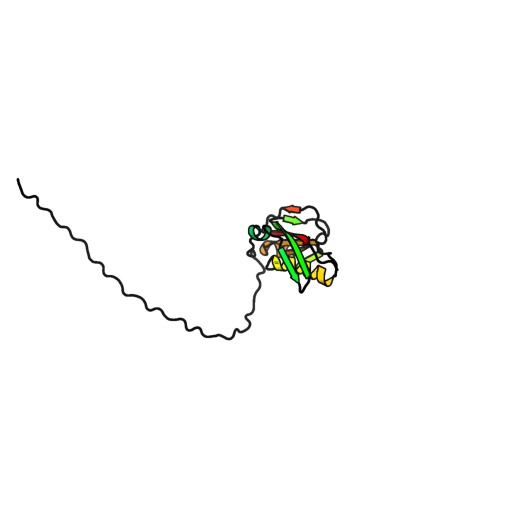104 ? 0.825 2.922 -16.580 1.00 94.44 104 PHE A C 1
ATOM 750 O O . PHE A 1 104 ? 0.812 3.344 -17.733 1.00 94.44 104 PHE A O 1
ATOM 757 N N . ALA A 1 105 ? 1.672 3.371 -15.652 1.00 93.06 105 ALA A N 1
ATOM 758 C CA . ALA A 1 105 ? 2.682 4.390 -15.917 1.00 93.06 105 ALA A CA 1
ATOM 759 C C . ALA A 1 105 ? 3.832 3.891 -16.810 1.00 93.06 105 ALA A C 1
ATOM 761 O O . ALA A 1 105 ? 4.588 4.710 -17.325 1.00 93.06 105 ALA A O 1
ATOM 762 N N . ARG A 1 106 ? 3.979 2.565 -16.985 1.00 92.12 106 ARG A N 1
ATOM 763 C CA . ARG A 1 106 ? 5.121 1.921 -17.665 1.00 92.12 106 ARG A CA 1
ATOM 764 C C . ARG A 1 106 ? 6.468 2.346 -17.069 1.00 92.12 106 ARG A C 1
ATOM 766 O O . ARG A 1 106 ? 7.460 2.468 -17.775 1.00 92.12 106 ARG A O 1
ATOM 773 N N . ASN A 1 107 ? 6.490 2.585 -15.761 1.00 91.81 107 ASN A N 1
ATOM 774 C CA . ASN A 1 107 ? 7.675 2.991 -15.015 1.00 91.81 107 ASN A CA 1
ATOM 775 C C . ASN A 1 107 ? 7.533 2.567 -13.547 1.00 91.81 107 ASN A C 1
ATOM 777 O O . ASN A 1 107 ? 6.422 2.464 -13.033 1.00 91.81 107 ASN A O 1
ATOM 781 N N . ASN A 1 108 ? 8.647 2.354 -12.852 1.00 91.81 108 ASN A N 1
ATOM 782 C CA . ASN A 1 108 ? 8.680 2.008 -11.432 1.00 91.81 108 ASN A CA 1
ATOM 783 C C . ASN A 1 108 ? 8.687 3.273 -10.561 1.00 91.81 108 ASN A C 1
ATOM 785 O O . ASN A 1 108 ? 9.638 3.535 -9.835 1.00 91.81 108 ASN A O 1
ATOM 789 N N . THR A 1 109 ? 7.634 4.084 -10.670 1.00 94.88 109 THR A N 1
ATOM 790 C CA . THR A 1 109 ? 7.490 5.334 -9.904 1.00 94.88 109 THR A CA 1
ATOM 791 C C . THR A 1 109 ? 7.016 5.085 -8.474 1.00 94.88 109 THR A C 1
ATOM 793 O O . THR A 1 109 ? 7.462 5.762 -7.556 1.00 94.88 109 THR A O 1
ATOM 796 N N . CYS A 1 110 ? 6.126 4.116 -8.267 1.00 97.56 110 CYS A N 1
ATOM 797 C CA . CYS A 1 110 ? 5.775 3.643 -6.938 1.00 97.56 110 CYS A CA 1
ATOM 798 C C . CYS A 1 110 ? 6.857 2.670 -6.458 1.00 97.56 110 CYS A C 1
ATOM 800 O O . CYS A 1 110 ? 6.985 1.559 -6.979 1.00 97.56 110 CYS A O 1
ATOM 802 N N . LEU A 1 111 ? 7.645 3.108 -5.481 1.00 97.44 111 LEU A N 1
ATOM 803 C CA . LEU A 1 111 ? 8.766 2.360 -4.915 1.00 97.44 111 LEU A CA 1
ATOM 804 C C . LEU A 1 111 ? 8.406 1.641 -3.621 1.00 97.44 111 LEU A C 1
ATOM 806 O O . LEU A 1 111 ? 9.208 0.870 -3.109 1.00 97.44 111 LEU A O 1
ATOM 810 N N . GLY A 1 112 ? 7.206 1.846 -3.094 1.00 97.69 112 GLY A N 1
ATOM 811 C CA . GLY A 1 112 ? 6.755 1.152 -1.904 1.00 97.69 112 GLY A CA 1
ATOM 812 C C . GLY A 1 112 ? 5.364 1.570 -1.485 1.00 97.69 112 GLY A C 1
ATOM 813 O O . GLY A 1 112 ? 4.703 2.353 -2.165 1.00 97.69 112 GLY A O 1
ATOM 814 N N . VAL A 1 113 ? 4.926 1.041 -0.352 1.00 98.50 113 VAL A N 1
ATOM 815 C CA . VAL A 1 113 ? 3.653 1.404 0.260 1.00 98.50 113 VAL A CA 1
ATOM 816 C C . VAL A 1 113 ? 3.785 1.529 1.766 1.00 98.50 113 VAL A C 1
ATOM 818 O O . VAL A 1 113 ? 4.696 0.958 2.364 1.00 98.50 113 VAL A O 1
ATOM 821 N N . PHE A 1 114 ? 2.829 2.217 2.369 1.00 98.00 114 PHE A N 1
ATOM 822 C CA . PHE A 1 114 ? 2.514 2.128 3.786 1.00 98.00 114 PHE A CA 1
ATOM 823 C C . PHE A 1 114 ? 1.048 1.747 3.952 1.00 98.00 114 PHE A C 1
ATOM 825 O O . PHE A 1 114 ? 0.193 2.255 3.230 1.00 98.00 114 PHE A O 1
ATOM 832 N N . PHE A 1 115 ? 0.765 0.850 4.888 1.00 98.19 115 PHE A N 1
ATOM 833 C CA . PHE A 1 115 ? -0.573 0.391 5.221 1.00 98.19 115 PHE A CA 1
ATOM 834 C C . PHE A 1 115 ? -0.776 0.436 6.730 1.00 98.19 115 PHE A C 1
ATOM 836 O O . PHE A 1 115 ? -0.066 -0.248 7.464 1.00 98.19 115 PHE A O 1
ATOM 843 N N . ASN A 1 116 ? -1.782 1.181 7.176 1.00 97.38 116 ASN A N 1
ATOM 844 C CA . ASN A 1 116 ? -2.258 1.184 8.551 1.00 97.38 116 ASN A CA 1
ATOM 845 C C . ASN A 1 116 ? -3.565 0.372 8.630 1.00 97.38 116 ASN A C 1
ATOM 847 O O . ASN A 1 116 ? -4.528 0.638 7.907 1.00 97.38 116 ASN A O 1
ATOM 851 N N . ALA A 1 117 ? -3.606 -0.643 9.491 1.00 97.06 117 ALA A N 1
ATOM 852 C CA . ALA A 1 117 ? -4.786 -1.484 9.669 1.00 97.06 117 ALA A CA 1
ATOM 853 C C . ALA A 1 117 ? -5.875 -0.803 10.519 1.00 97.06 117 ALA A C 1
ATOM 855 O O . ALA A 1 117 ? -7.036 -1.210 10.473 1.00 97.06 117 ALA A O 1
ATOM 856 N N . ASN A 1 118 ? -5.532 0.225 11.297 1.00 96.62 118 ASN A N 1
ATOM 857 C CA . ASN A 1 118 ? -6.451 0.929 12.182 1.00 96.62 118 ASN A CA 1
ATOM 858 C C . ASN A 1 118 ? -7.221 2.026 11.428 1.00 96.62 118 ASN A C 1
ATOM 860 O O . ASN A 1 118 ? -6.817 3.184 11.367 1.00 96.62 118 ASN A O 1
ATOM 864 N N . LEU A 1 119 ? -8.385 1.667 10.884 1.00 97.06 119 LEU A N 1
ATOM 865 C CA . LEU A 1 119 ? -9.263 2.595 10.164 1.00 97.06 119 LEU A CA 1
ATOM 866 C C . LEU A 1 119 ? -9.829 3.696 11.067 1.00 97.06 119 LEU A C 1
ATOM 868 O O . LEU A 1 119 ? -10.155 4.780 10.584 1.00 97.06 119 LEU A O 1
ATOM 872 N N . THR A 1 120 ? -9.951 3.419 12.369 1.00 96.62 120 THR A N 1
ATOM 873 C CA . THR A 1 120 ? -10.468 4.380 13.357 1.00 96.62 120 THR A CA 1
ATOM 874 C C . THR A 1 120 ? -9.561 5.600 13.480 1.00 96.62 120 THR A C 1
ATOM 876 O O . THR A 1 120 ? -10.055 6.707 13.675 1.00 96.62 120 THR A O 1
ATOM 879 N N . THR A 1 121 ? -8.245 5.403 13.378 1.00 94.81 121 THR A N 1
ATOM 880 C CA . THR A 1 121 ? -7.245 6.473 13.473 1.00 94.81 121 THR A CA 1
ATOM 881 C C . THR A 1 121 ? -6.884 7.009 12.094 1.00 94.81 121 THR A C 1
ATOM 883 O O . THR A 1 121 ? -6.868 8.224 11.894 1.00 94.81 121 THR A O 1
ATOM 886 N N . SER A 1 122 ? -6.643 6.125 11.123 1.00 95.81 122 SER A N 1
ATOM 887 C CA . SER A 1 122 ? -6.074 6.513 9.834 1.00 95.81 122 SER A CA 1
ATOM 888 C C . SER A 1 122 ? -7.049 7.306 8.962 1.00 95.81 122 SER A C 1
ATOM 890 O O . SER A 1 122 ? -6.657 8.299 8.351 1.00 95.81 122 SER A O 1
ATOM 892 N N . LEU A 1 123 ? -8.328 6.907 8.906 1.00 96.44 123 LEU A N 1
ATOM 893 C CA . LEU A 1 123 ? -9.289 7.543 8.003 1.00 96.44 123 LEU A CA 1
ATOM 894 C C . LEU A 1 123 ? -9.628 8.981 8.422 1.00 96.44 123 LEU A C 1
ATOM 896 O O . LEU A 1 123 ? -9.578 9.843 7.550 1.00 96.44 123 LEU A O 1
ATOM 900 N N . PRO A 1 124 ? -9.910 9.303 9.701 1.00 96.19 124 PRO A N 1
ATOM 901 C CA . PRO A 1 124 ? -10.178 10.689 10.091 1.00 96.19 124 PRO A CA 1
ATOM 902 C C . PRO A 1 124 ? -8.955 11.611 9.994 1.00 96.19 124 PRO A C 1
ATOM 904 O O . PRO A 1 124 ? -9.116 12.803 9.752 1.00 96.19 124 PRO A O 1
ATOM 907 N N . MET A 1 125 ? -7.743 11.080 10.205 1.00 93.75 125 MET A N 1
ATOM 908 C CA . MET A 1 125 ? -6.509 11.880 10.220 1.00 93.75 125 MET A CA 1
ATOM 909 C C . MET A 1 125 ? -5.924 12.100 8.825 1.00 93.75 125 MET A C 1
ATOM 911 O O . MET A 1 125 ? -5.392 13.172 8.540 1.00 93.75 125 MET A O 1
ATOM 915 N N . HIS A 1 126 ? -6.004 11.090 7.957 1.00 93.56 126 HIS A N 1
ATOM 916 C CA . HIS A 1 126 ? -5.287 11.082 6.682 1.00 93.56 126 HIS A CA 1
ATOM 917 C C . HIS A 1 126 ? -6.181 10.816 5.466 1.00 93.56 126 HIS A C 1
ATOM 919 O O . HIS A 1 126 ? -5.683 10.798 4.342 1.00 93.56 126 HIS A O 1
ATOM 925 N N . ASN A 1 127 ? -7.487 10.601 5.662 1.00 95.38 127 ASN A N 1
ATOM 926 C CA . ASN A 1 127 ? -8.466 10.261 4.618 1.00 95.38 127 ASN A CA 1
ATOM 927 C C . ASN A 1 127 ? -8.153 8.965 3.843 1.00 95.38 127 ASN A C 1
ATOM 929 O O . ASN A 1 127 ? -8.774 8.680 2.821 1.00 95.38 127 ASN A O 1
ATOM 933 N N . ALA A 1 128 ? -7.190 8.178 4.320 1.00 97.38 128 ALA A N 1
ATOM 934 C CA . ALA A 1 128 ? -6.696 6.962 3.698 1.00 97.38 128 ALA A CA 1
ATOM 935 C C . ALA A 1 128 ? -5.973 6.106 4.744 1.00 97.38 128 ALA A C 1
ATOM 937 O O . ALA A 1 128 ? -5.638 6.566 5.836 1.00 97.38 128 ALA A O 1
ATOM 938 N N . ASN A 1 129 ? -5.751 4.839 4.417 1.00 97.62 129 ASN A N 1
ATOM 939 C CA . ASN A 1 129 ? -4.964 3.928 5.248 1.00 97.62 129 ASN A CA 1
ATOM 940 C C . ASN A 1 129 ? -3.896 3.176 4.447 1.00 97.62 129 ASN A C 1
ATOM 942 O O . ASN A 1 129 ? -3.054 2.516 5.038 1.00 97.62 129 ASN A O 1
ATOM 946 N N . CYS A 1 130 ? -3.920 3.286 3.121 1.00 98.25 130 CYS A N 1
ATOM 947 C CA . CYS A 1 130 ? -2.886 2.810 2.224 1.00 98.25 130 CYS A CA 1
ATOM 948 C C . CYS A 1 130 ? -2.294 3.995 1.462 1.00 98.25 130 CYS A C 1
ATOM 950 O O . CYS A 1 130 ? -3.035 4.739 0.820 1.00 98.25 130 CYS A O 1
ATOM 952 N N . PHE A 1 131 ? -0.974 4.134 1.486 1.00 98.25 131 PHE A N 1
ATOM 953 C CA . PHE A 1 131 ? -0.248 5.212 0.825 1.00 98.25 131 PHE A CA 1
ATOM 954 C C . PHE A 1 131 ? 0.814 4.638 -0.101 1.00 98.25 131 PHE A C 1
ATOM 956 O O . PHE A 1 131 ? 1.638 3.831 0.323 1.00 98.25 131 PHE A O 1
ATOM 963 N N . LEU A 1 132 ? 0.797 5.050 -1.367 1.00 98.31 132 LEU A N 1
ATOM 964 C CA . LEU A 1 132 ? 1.810 4.687 -2.356 1.00 98.31 132 LEU A CA 1
ATOM 965 C C . LEU A 1 132 ? 2.999 5.639 -2.230 1.00 98.31 132 LEU A C 1
ATOM 967 O O . LEU A 1 132 ? 2.801 6.851 -2.215 1.00 98.31 132 LEU A O 1
ATOM 971 N N . LYS A 1 133 ? 4.224 5.118 -2.182 1.00 97.81 133 LYS A N 1
ATOM 972 C CA . LYS A 1 133 ? 5.437 5.904 -1.923 1.00 97.81 133 LYS A CA 1
ATOM 973 C C . LYS A 1 133 ? 6.233 6.132 -3.214 1.00 97.81 133 LYS A C 1
ATOM 975 O O . LYS A 1 133 ? 6.495 5.177 -3.946 1.00 97.81 133 LYS A O 1
ATOM 980 N N . SER A 1 134 ? 6.624 7.377 -3.496 1.00 95.44 134 SER A N 1
ATOM 981 C CA . SER A 1 134 ? 7.438 7.764 -4.673 1.00 95.44 134 SER A CA 1
ATOM 982 C C . SER A 1 134 ? 8.931 7.519 -4.479 1.00 95.44 134 SER A C 1
ATOM 984 O O . SER A 1 134 ? 9.662 7.272 -5.434 1.00 95.44 134 SER A O 1
ATOM 986 N N . TYR A 1 135 ? 9.387 7.610 -3.236 1.00 95.38 135 TYR A N 1
ATOM 987 C CA . TYR A 1 135 ? 10.748 7.332 -2.813 1.00 95.38 135 TYR A CA 1
ATOM 988 C C . TYR A 1 135 ? 10.731 6.784 -1.389 1.00 95.38 135 TYR A C 1
ATOM 990 O O . TYR A 1 135 ? 9.726 6.881 -0.687 1.00 95.38 135 TYR A O 1
ATOM 998 N N . LEU A 1 136 ? 11.837 6.165 -0.981 1.00 94.88 136 LEU A N 1
ATOM 999 C CA . LEU A 1 136 ? 11.952 5.462 0.294 1.00 94.88 136 LEU A CA 1
ATOM 1000 C C . LEU A 1 136 ? 13.023 6.140 1.160 1.00 94.88 136 LEU A C 1
ATOM 1002 O O . LEU A 1 136 ? 14.191 5.753 1.096 1.00 94.88 136 LEU A O 1
ATOM 1006 N N . PRO A 1 137 ? 12.662 7.200 1.903 1.00 90.94 137 PRO A N 1
ATOM 1007 C CA . PRO A 1 137 ? 13.574 7.880 2.812 1.00 90.94 137 PRO A CA 1
ATOM 1008 C C . PRO A 1 137 ? 13.792 7.054 4.089 1.00 90.94 137 PRO A C 1
ATOM 1010 O O . PRO A 1 137 ? 13.663 5.829 4.112 1.00 90.94 137 PRO A O 1
ATOM 1013 N N . GLN A 1 138 ? 14.136 7.740 5.174 1.00 90.00 138 GLN A N 1
ATOM 1014 C CA . GLN A 1 138 ? 14.216 7.151 6.497 1.00 90.00 138 GLN A CA 1
ATOM 1015 C C . GLN A 1 138 ? 12.877 6.514 6.905 1.00 90.00 138 GLN A C 1
ATOM 1017 O O . GLN A 1 138 ? 11.805 7.097 6.725 1.00 90.00 138 GLN A O 1
ATOM 1022 N N . MET A 1 139 ? 12.962 5.326 7.502 1.00 93.88 139 MET A N 1
ATOM 1023 C CA . MET A 1 139 ? 11.827 4.705 8.173 1.00 93.88 139 MET A CA 1
ATOM 1024 C C . MET A 1 139 ? 11.630 5.278 9.578 1.00 93.88 139 MET A C 1
ATOM 1026 O O . MET A 1 139 ? 12.595 5.464 10.324 1.00 93.88 139 MET A O 1
ATOM 1030 N N . SER A 1 140 ? 10.373 5.473 9.959 1.00 95.06 140 SER A N 1
ATOM 1031 C CA . SER A 1 140 ? 9.945 5.794 11.318 1.00 95.06 140 SER A CA 1
ATOM 1032 C C . SER A 1 140 ? 9.105 4.648 11.886 1.00 95.06 140 SER A C 1
ATOM 1034 O O . SER A 1 140 ? 8.321 4.062 11.140 1.00 95.06 140 SER A O 1
ATOM 1036 N N . PRO A 1 141 ? 9.227 4.326 13.184 1.00 95.50 141 PRO A N 1
ATOM 1037 C CA . PRO A 1 141 ? 8.301 3.419 13.849 1.00 95.50 141 PRO A CA 1
ATOM 1038 C C . PRO A 1 141 ? 6.868 3.961 13.825 1.00 95.50 141 PRO A C 1
ATOM 1040 O O . PRO A 1 141 ? 6.655 5.156 14.047 1.00 95.50 141 PRO A O 1
ATOM 1043 N N . GLU A 1 142 ? 5.906 3.066 13.621 1.00 93.75 142 GLU A N 1
ATOM 1044 C CA . GLU A 1 142 ? 4.469 3.326 13.685 1.00 93.75 142 GLU A CA 1
ATOM 1045 C C . GLU A 1 142 ? 3.887 2.710 14.966 1.00 93.75 142 GLU A C 1
ATOM 1047 O O . GLU A 1 142 ? 4.323 1.644 15.407 1.00 93.75 142 GLU A O 1
ATOM 1052 N N . ARG A 1 143 ? 2.934 3.398 15.607 1.00 88.00 143 ARG A N 1
ATOM 1053 C CA . ARG A 1 143 ? 2.316 2.914 16.856 1.00 88.00 143 ARG A CA 1
ATOM 1054 C C . ARG A 1 143 ? 1.131 2.004 16.588 1.00 88.00 143 ARG A C 1
ATOM 1056 O O . ARG A 1 143 ? 0.878 1.092 17.374 1.00 88.00 143 ARG A O 1
ATOM 1063 N N . ASP A 1 144 ? 0.402 2.289 15.517 1.00 88.75 144 ASP A N 1
ATOM 1064 C CA . ASP A 1 144 ? -0.691 1.445 15.068 1.00 88.75 144 ASP A CA 1
ATOM 1065 C C . ASP A 1 144 ? -0.168 0.156 14.428 1.00 88.75 144 ASP A C 1
ATOM 1067 O O . ASP A 1 144 ? 0.967 0.065 13.958 1.00 88.75 144 ASP A O 1
ATOM 1071 N N . LEU A 1 145 ? -1.041 -0.848 14.378 1.00 93.69 145 LEU A N 1
ATOM 1072 C CA . LEU A 1 145 ? -0.798 -2.066 13.624 1.00 93.69 145 LEU A CA 1
ATOM 1073 C C . LEU A 1 145 ? -0.671 -1.722 12.128 1.00 93.69 145 LEU A C 1
ATOM 1075 O O . LEU A 1 145 ? -1.667 -1.456 11.454 1.00 93.69 145 LEU A O 1
ATOM 1079 N N . ALA A 1 146 ? 0.561 -1.709 11.623 1.00 96.06 146 ALA A N 1
ATOM 1080 C CA . ALA A 1 146 ? 0.876 -1.206 10.292 1.00 96.06 146 ALA A CA 1
ATOM 1081 C C . ALA A 1 146 ? 2.049 -1.949 9.640 1.00 96.06 146 ALA A C 1
ATOM 1083 O O . ALA A 1 146 ? 2.793 -2.688 10.293 1.00 96.06 146 ALA A O 1
ATOM 1084 N N . ALA A 1 147 ? 2.234 -1.729 8.342 1.00 97.62 147 ALA A N 1
ATOM 1085 C CA . ALA A 1 147 ? 3.427 -2.149 7.624 1.00 97.62 147 ALA A CA 1
ATOM 1086 C C . ALA A 1 147 ? 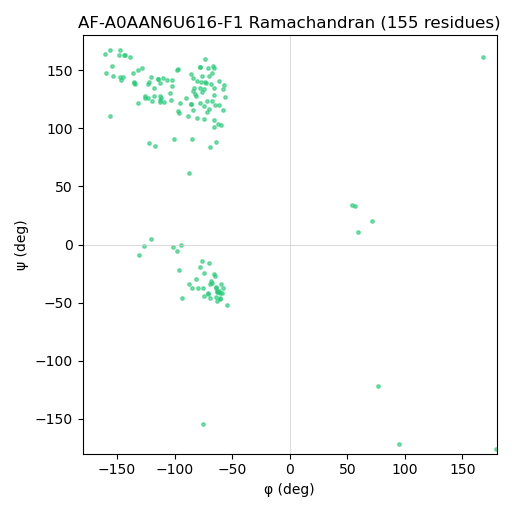3.795 -1.196 6.497 1.00 97.62 147 ALA A C 1
ATOM 1088 O O . ALA A 1 147 ? 2.939 -0.716 5.752 1.00 97.62 147 ALA A O 1
ATOM 1089 N N . ALA A 1 148 ? 5.097 -1.040 6.314 1.00 97.69 148 ALA A N 1
ATOM 1090 C CA . ALA A 1 148 ? 5.681 -0.512 5.102 1.00 97.69 148 ALA A CA 1
ATOM 1091 C C . ALA A 1 148 ? 6.135 -1.668 4.207 1.00 97.69 148 ALA A C 1
ATOM 1093 O O . ALA A 1 148 ? 6.516 -2.736 4.690 1.00 97.69 148 ALA A O 1
ATOM 1094 N N . ALA A 1 149 ? 6.141 -1.457 2.897 1.00 98.00 149 ALA A N 1
ATOM 1095 C CA . ALA A 1 149 ? 6.838 -2.348 1.982 1.00 98.00 149 ALA A CA 1
ATOM 1096 C C . ALA A 1 149 ? 7.635 -1.565 0.954 1.00 98.00 149 ALA A C 1
ATOM 1098 O O . ALA A 1 149 ? 7.135 -0.584 0.409 1.00 98.00 149 ALA A O 1
ATOM 1099 N N . SER A 1 150 ? 8.840 -2.030 0.645 1.00 97.50 150 SER A N 1
ATOM 1100 C CA . SER A 1 150 ? 9.664 -1.511 -0.443 1.00 97.50 150 SER A CA 1
ATOM 1101 C C . SER A 1 150 ? 9.617 -2.427 -1.647 1.00 97.50 150 SER A C 1
ATOM 1103 O O . SER A 1 150 ? 9.667 -3.647 -1.507 1.00 97.50 150 SER A O 1
ATOM 1105 N N . LEU A 1 151 ? 9.600 -1.848 -2.840 1.00 97.19 151 LEU A N 1
ATOM 1106 C CA . LEU A 1 151 ? 9.753 -2.562 -4.095 1.00 97.19 151 LEU A CA 1
ATOM 1107 C C . LEU A 1 151 ? 11.165 -3.164 -4.177 1.00 97.19 151 LEU A C 1
ATOM 1109 O O . LEU A 1 151 ? 12.146 -2.452 -4.370 1.00 97.19 151 LEU A O 1
ATOM 1113 N N . GLY A 1 152 ? 11.257 -4.484 -4.030 1.00 95.75 152 GLY A N 1
ATOM 1114 C CA . GLY A 1 152 ? 12.511 -5.240 -4.077 1.00 95.75 152 GLY A CA 1
ATOM 1115 C C . GLY A 1 152 ? 12.810 -5.846 -5.450 1.00 95.75 152 GLY A C 1
ATOM 1116 O O . GLY A 1 152 ? 13.961 -6.149 -5.759 1.00 95.75 152 GLY A O 1
ATOM 1117 N N . SER A 1 153 ? 11.789 -6.035 -6.291 1.00 96.12 153 SER A N 1
ATOM 1118 C CA . SER A 1 153 ? 11.959 -6.451 -7.688 1.00 96.12 153 SER A CA 1
ATOM 1119 C C . SER A 1 153 ? 10.796 -5.993 -8.560 1.00 96.12 153 SER A C 1
ATOM 1121 O O . SER A 1 153 ? 9.644 -6.025 -8.130 1.00 96.12 153 SER A O 1
ATOM 1123 N N . SER A 1 154 ? 11.074 -5.639 -9.810 1.00 94.19 154 SER A N 1
ATOM 1124 C CA . SER A 1 154 ? 10.068 -5.187 -10.770 1.00 94.19 154 SER A CA 1
ATOM 1125 C C . SER A 1 154 ? 10.348 -5.684 -12.191 1.00 94.19 154 SER A C 1
ATOM 1127 O O . SER A 1 154 ? 11.469 -6.101 -12.497 1.00 94.19 154 SER A O 1
ATOM 1129 N N . PRO A 1 155 ? 9.343 -5.643 -13.083 1.00 90.69 155 PRO A N 1
ATOM 1130 C CA . PRO A 1 155 ? 9.553 -5.853 -14.506 1.00 90.69 155 PRO A CA 1
ATOM 1131 C C . PRO A 1 155 ? 10.407 -4.732 -15.112 1.00 90.69 155 PRO A C 1
ATOM 1133 O O . PRO A 1 155 ? 10.365 -3.582 -14.666 1.00 90.69 155 PRO A O 1
ATOM 1136 N N . GLN A 1 156 ? 11.130 -5.080 -16.174 1.00 84.06 156 GLN A N 1
ATOM 1137 C CA . GLN A 1 156 ? 11.711 -4.117 -17.108 1.00 84.06 156 GLN A CA 1
ATOM 1138 C C . GLN A 1 156 ? 10.608 -3.721 -18.101 1.00 84.06 156 GLN A C 1
ATOM 1140 O O . GLN A 1 156 ? 9.925 -4.605 -18.629 1.00 84.06 156 GLN A O 1
ATOM 1145 N N . PHE A 1 157 ? 10.398 -2.419 -18.297 1.00 74.94 157 PHE A N 1
ATOM 1146 C CA . PHE A 1 157 ? 9.410 -1.865 -19.229 1.00 74.94 157 PHE A CA 1
ATOM 1147 C C . PHE A 1 157 ? 10.091 -1.242 -20.438 1.00 74.94 157 PHE A C 1
ATOM 1149 O O . PHE A 1 157 ? 11.205 -0.699 -20.259 1.00 74.94 157 PHE A O 1
#

Secondary structure (DSSP, 8-state):
--------------PPPPPPP-PPP---------PPP---SSSB----HHHHTTS-EEEEETTEEEEEEEEETEEE-STT-EEEEE--SSHHHHHHHHHHHHHHHTS----EEEEE-BHHHHHHHHS-SEEEESS---EEE-SSSEEEEEEEE----

Organism: NCBI:txid2587402

Foldseek 3Di:
DDDDDDDDDDDDDDDDDDDDDDDDDDPDPDDDDPDDDDDDQFDFQDDDQVVVQVDWDWDDDPPWIWTKHKDWQKDQDDDPFFPDFAADNDPVVLVNVQQVVCVVVVHNQQFKKKAFRGSNPCCVPPVHGITGGRDGDDMDGHPGGMMIIGTPDTDRD

Radius of gyration: 29.39 Å; Cα contacts (8 Å, |Δi|>4): 263; chains: 1; bounding box: 47×82×87 Å